Protein AF-A0A0G1PKL3-F1 (afdb_monomer)

pLDDT: mean 83.39, std 15.31, range [39.75, 98.06]

Solvent-accessible surface area (backbone atoms only — not comparable to full-atom values): 9090 Å² total; per-residue (Å²): 130,84,76,79,88,79,50,64,32,32,27,33,34,25,64,51,48,16,14,15,27,66,54,80,91,48,97,88,53,83,76,29,30,38,19,24,35,94,46,57,64,41,73,45,80,43,67,62,52,67,68,58,38,50,52,46,23,74,75,69,77,44,79,64,68,64,63,47,78,44,69,45,29,47,55,34,73,66,46,21,73,39,48,24,34,26,75,41,61,44,81,49,62,52,66,77,80,84,62,105,68,90,77,70,75,44,69,64,30,36,41,36,35,29,31,28,38,42,96,87,67,47,89,38,92,87,33,60,36,37,33,33,32,30,90,42,80,90,50,73,29,21,43,88,67,74,47,76,81,50,68,65,79,87,78,82,80,129

Radius of gyration: 20.05 Å; Cα contacts (8 Å, |Δi|>4): 318; chains: 1; bounding box: 58×28×60 Å

Secondary structure (DSSP, 8-state):
-PPPPP-TTEEEE-GGGG-EEE--S-TTS--EEEE--S-S--EEEEEPPHHHHHHHHHHHS-PPPSEEEEE-B---TTTTT--EEEEEEEEE-------SS-------EEEEEEEEPPTTS---TTPPEEEEEES-SSSTTB----EEEEEPPP----

Organism: NCBI:txid1618381

Foldseek 3Di:
DQDDDDDAQWKKAALQQLKFFWDPPDPPDDIATLTRAPDQWDKDKDADDPVVQVVCCVVPVDGDDRIDIDTRIDRDSVRRVFIWGWHDWDWDFDDPPDDPPPDDRGHTWTKTKIFTADPVRHDDPPGHIYIATEPDDPDNSYDDDMDTPGGDDDDDDD

Sequence (158 aa):
MSKNSLNVRDIISSPEFAFGRHDYDREDCDPAIMVGGTDKDHIVSESYDDEERVAYAAKTGKILPRWHDVNYGAYDETRGTARFVIERAEMEGGSTGGGMSGHDDYPDALHVTARRLFQNGDYNPEGELIKFTYDTNCYINSIDHVTVHGQMKLIFTK

Structure (mmCIF, N/CA/C/O backbone):
data_AF-A0A0G1PKL3-F1
#
_entry.id   AF-A0A0G1PKL3-F1
#
loop_
_atom_site.group_PDB
_atom_site.id
_atom_site.type_symbol
_atom_site.label_atom_id
_atom_site.label_alt_id
_atom_site.label_comp_id
_atom_site.label_asym_id
_atom_site.label_entity_id
_atom_site.label_seq_id
_atom_site.pdbx_PDB_ins_code
_atom_site.Cartn_x
_atom_site.Cartn_y
_atom_site.Cartn_z
_atom_site.occupancy
_atom_site.B_iso_or_equiv
_atom_site.auth_seq_id
_atom_site.auth_comp_id
_atom_site.auth_asym_id
_atom_site.auth_atom_id
_atom_site.pdbx_PDB_model_num
ATOM 1 N N . MET A 1 1 ? 21.422 -11.695 -3.780 1.00 43.56 1 MET A N 1
ATOM 2 C CA . MET A 1 1 ? 20.866 -11.358 -5.110 1.00 43.56 1 MET A CA 1
ATOM 3 C C . MET A 1 1 ? 20.496 -9.889 -5.037 1.00 43.56 1 MET A C 1
ATOM 5 O O . MET A 1 1 ? 19.862 -9.544 -4.049 1.00 43.56 1 MET A O 1
ATOM 9 N N . SER A 1 2 ? 20.956 -9.020 -5.946 1.00 56.03 2 SER A N 1
ATOM 10 C CA . SER A 1 2 ? 20.504 -7.620 -5.882 1.00 56.03 2 SER A CA 1
ATOM 11 C C . SER A 1 2 ? 19.024 -7.575 -6.246 1.00 56.03 2 SER A C 1
ATOM 13 O O . SER A 1 2 ? 18.590 -8.294 -7.150 1.00 56.03 2 SER A O 1
ATOM 15 N N . LYS A 1 3 ? 18.255 -6.772 -5.514 1.00 71.25 3 LYS A N 1
ATOM 16 C CA . LYS A 1 3 ? 16.854 -6.514 -5.830 1.00 71.25 3 LYS A CA 1
ATOM 17 C C . LYS A 1 3 ? 16.768 -5.802 -7.194 1.00 71.25 3 LYS A C 1
ATOM 19 O O . LYS A 1 3 ? 17.725 -5.158 -7.630 1.00 71.25 3 LYS A O 1
ATOM 24 N N . ASN A 1 4 ? 15.658 -5.980 -7.911 1.00 76.88 4 ASN A N 1
ATOM 25 C CA . ASN A 1 4 ? 15.457 -5.288 -9.186 1.00 76.88 4 ASN A CA 1
ATOM 26 C C . ASN A 1 4 ? 15.255 -3.797 -8.907 1.00 76.88 4 ASN A C 1
ATOM 28 O O . ASN A 1 4 ? 14.440 -3.452 -8.062 1.00 76.88 4 ASN A O 1
ATOM 32 N N . SER A 1 5 ? 15.945 -2.913 -9.628 1.00 85.44 5 SER A N 1
ATOM 33 C CA . SER A 1 5 ? 15.675 -1.475 -9.518 1.00 85.44 5 SER A CA 1
ATOM 34 C C . SER A 1 5 ? 14.225 -1.189 -9.922 1.00 85.44 5 SER A C 1
ATOM 36 O O . SER A 1 5 ? 13.780 -1.643 -10.977 1.00 85.44 5 SER A O 1
ATOM 38 N N . LEU A 1 6 ? 13.501 -0.458 -9.072 1.00 93.62 6 LEU A N 1
ATOM 39 C CA . LEU A 1 6 ? 12.137 -0.010 -9.332 1.00 93.62 6 LEU A CA 1
ATOM 40 C C . LEU A 1 6 ? 12.162 1.434 -9.824 1.00 93.62 6 LEU A C 1
ATOM 42 O O . LEU A 1 6 ? 12.793 2.294 -9.211 1.00 93.62 6 LEU A O 1
ATOM 46 N N . ASN A 1 7 ? 11.456 1.700 -10.915 1.00 94.50 7 ASN A N 1
ATOM 47 C CA . ASN A 1 7 ? 11.397 3.008 -11.552 1.00 94.50 7 ASN A CA 1
ATOM 48 C C . ASN A 1 7 ? 9.951 3.490 -11.675 1.00 94.50 7 ASN A C 1
ATOM 50 O O . ASN A 1 7 ? 9.006 2.702 -11.756 1.00 94.50 7 ASN A O 1
ATOM 54 N N . VAL A 1 8 ? 9.770 4.810 -11.753 1.00 95.06 8 VAL A N 1
ATOM 55 C CA . VAL A 1 8 ? 8.464 5.398 -12.079 1.00 95.06 8 VAL A CA 1
ATOM 56 C C . VAL A 1 8 ? 7.943 4.788 -13.383 1.00 95.06 8 VAL A C 1
ATOM 58 O O . VAL A 1 8 ? 8.695 4.636 -14.347 1.00 95.06 8 VAL A O 1
ATOM 61 N N . ARG A 1 9 ? 6.638 4.493 -13.422 1.00 95.19 9 ARG A N 1
ATOM 62 C CA . ARG A 1 9 ? 5.900 3.781 -14.483 1.00 95.19 9 ARG A CA 1
ATOM 63 C C . ARG A 1 9 ? 6.069 2.268 -14.518 1.00 95.19 9 ARG A C 1
ATOM 65 O O . ARG A 1 9 ? 5.361 1.640 -15.309 1.00 95.19 9 ARG A O 1
ATOM 72 N N . ASP A 1 10 ? 6.929 1.668 -13.702 1.00 96.88 10 ASP A N 1
ATOM 73 C CA . ASP A 1 10 ? 6.944 0.211 -13.593 1.00 96.88 10 ASP A CA 1
ATOM 74 C C . ASP A 1 10 ? 5.589 -0.281 -13.065 1.00 96.88 10 ASP A C 1
ATOM 76 O O . ASP A 1 10 ? 4.999 0.302 -12.151 1.00 96.88 10 ASP A O 1
ATOM 80 N N . ILE A 1 11 ? 5.087 -1.353 -13.675 1.00 97.19 11 ILE A N 1
ATOM 81 C CA . ILE A 1 11 ? 3.889 -2.063 -13.236 1.00 97.19 11 ILE A CA 1
ATOM 82 C C . ILE A 1 11 ? 4.344 -3.200 -12.335 1.00 97.19 11 ILE A C 1
ATOM 84 O O . ILE A 1 11 ? 5.049 -4.106 -12.784 1.00 97.19 11 ILE A O 1
ATOM 88 N N . ILE A 1 12 ? 3.918 -3.169 -11.081 1.00 97.44 12 ILE A N 1
ATOM 89 C CA . ILE A 1 12 ? 4.395 -4.054 -10.027 1.00 97.44 12 ILE A CA 1
ATOM 90 C C . ILE A 1 12 ? 3.262 -4.838 -9.368 1.00 97.44 12 ILE A C 1
ATOM 92 O O . ILE A 1 12 ? 2.107 -4.412 -9.355 1.00 97.44 12 ILE A O 1
ATOM 96 N N . SER A 1 13 ? 3.602 -5.990 -8.795 1.00 96.81 13 SER A N 1
ATOM 97 C CA . SER A 1 13 ? 2.749 -6.715 -7.850 1.00 96.81 13 SER A CA 1
ATOM 98 C C . SER A 1 13 ? 3.589 -7.385 -6.768 1.00 96.81 13 SER A C 1
ATOM 100 O O . SER A 1 13 ? 4.754 -7.727 -6.994 1.00 96.81 13 SER A O 1
ATOM 102 N N . SER A 1 14 ? 2.968 -7.650 -5.624 1.00 95.25 14 SER A N 1
ATOM 103 C CA . SER A 1 14 ? 3.540 -8.454 -4.549 1.00 95.25 14 SER A CA 1
ATOM 104 C C . SER A 1 14 ? 2.425 -9.053 -3.691 1.00 95.25 14 SER A C 1
ATOM 106 O O . SER A 1 14 ? 1.485 -8.324 -3.369 1.00 95.25 14 SER A O 1
ATOM 108 N N . PRO A 1 15 ? 2.530 -10.322 -3.253 1.00 93.94 15 PRO A N 1
ATOM 109 C CA . PRO A 1 15 ? 1.628 -10.853 -2.233 1.00 93.94 15 PRO A CA 1
ATOM 110 C C . PRO A 1 15 ? 1.735 -10.087 -0.905 1.00 93.94 15 PRO A C 1
ATOM 112 O O . PRO A 1 15 ? 0.762 -10.037 -0.156 1.00 93.94 15 PRO A O 1
ATOM 115 N N . GLU A 1 16 ? 2.876 -9.449 -0.627 1.00 93.31 16 GLU A N 1
ATOM 116 C CA . GLU A 1 16 ? 3.096 -8.649 0.583 1.00 93.31 16 GLU A CA 1
ATOM 117 C C . GLU A 1 16 ? 2.221 -7.385 0.606 1.00 93.31 16 GLU A C 1
ATOM 119 O O . GLU A 1 16 ? 1.915 -6.871 1.677 1.00 93.31 16 GLU A O 1
ATOM 124 N N . PHE A 1 17 ? 1.714 -6.925 -0.547 1.00 94.19 17 PHE A N 1
ATOM 125 C CA . PHE A 1 17 ? 0.772 -5.803 -0.594 1.00 94.19 17 PHE A CA 1
ATOM 126 C C . PHE A 1 17 ? -0.568 -6.127 0.077 1.00 94.19 17 PHE A C 1
ATOM 128 O O . PHE A 1 17 ? -1.301 -5.212 0.446 1.00 94.19 17 PHE A O 1
ATOM 135 N N . ALA A 1 18 ? -0.891 -7.407 0.294 1.00 93.44 18 ALA A N 1
ATOM 136 C CA . ALA A 1 18 ? -2.085 -7.778 1.048 1.00 93.44 18 ALA A CA 1
ATOM 137 C C . ALA A 1 18 ? -2.063 -7.267 2.493 1.00 93.44 18 ALA A C 1
ATOM 139 O O . ALA A 1 18 ? -3.117 -7.165 3.112 1.00 93.44 18 ALA A O 1
ATOM 140 N N . PHE A 1 19 ? -0.887 -6.940 3.024 1.00 91.94 19 PHE A N 1
ATOM 141 C CA . PHE A 1 19 ? -0.686 -6.536 4.404 1.00 91.94 19 PHE A CA 1
ATOM 142 C C . PHE A 1 19 ? -0.244 -5.078 4.462 1.00 91.94 19 PHE A C 1
ATOM 144 O O . PHE A 1 19 ? 0.659 -4.648 3.742 1.00 91.94 19 PHE A O 1
ATOM 151 N N . GLY A 1 20 ? -0.876 -4.308 5.338 1.00 89.19 20 GLY A N 1
ATOM 152 C CA . GLY A 1 20 ? -0.534 -2.911 5.520 1.00 89.19 20 GLY A CA 1
ATOM 153 C C . GLY A 1 20 ? -1.345 -2.257 6.620 1.00 89.19 20 GLY A C 1
ATOM 154 O O . GLY A 1 20 ? -2.127 -2.915 7.304 1.00 89.19 20 GLY A O 1
ATOM 155 N N . ARG A 1 21 ? -1.169 -0.950 6.766 1.00 87.38 21 ARG A N 1
ATOM 156 C CA . ARG A 1 21 ? -1.950 -0.091 7.658 1.00 87.38 21 ARG A CA 1
ATOM 157 C C . ARG A 1 21 ? -2.251 1.230 6.971 1.00 87.38 21 ARG A C 1
ATOM 159 O O . ARG A 1 21 ? -1.485 1.669 6.111 1.00 87.38 21 ARG A O 1
ATOM 166 N N . HIS A 1 22 ? -3.351 1.856 7.351 1.00 83.62 22 HIS A N 1
ATOM 167 C CA . HIS A 1 22 ? -3.678 3.191 6.864 1.00 83.62 22 HIS A CA 1
ATOM 168 C C . HIS A 1 22 ? -2.629 4.212 7.342 1.00 83.62 22 HIS A C 1
ATOM 170 O O . HIS A 1 22 ? -2.196 4.182 8.495 1.00 83.62 22 HIS A O 1
ATOM 176 N N . ASP A 1 23 ? -2.186 5.074 6.428 1.00 77.25 23 ASP A N 1
ATOM 177 C CA . ASP A 1 23 ? -1.278 6.187 6.704 1.00 77.25 23 ASP A CA 1
ATOM 178 C C . ASP A 1 23 ? -2.089 7.385 7.219 1.00 77.25 23 ASP A C 1
ATOM 180 O O . ASP A 1 23 ? -2.759 8.058 6.436 1.00 77.25 23 ASP A O 1
ATOM 184 N N . TYR A 1 24 ? -2.077 7.610 8.537 1.00 64.94 24 TYR A N 1
ATOM 185 C CA . TYR A 1 24 ? -2.810 8.704 9.194 1.00 64.94 24 TYR A CA 1
ATOM 186 C C . TYR A 1 24 ? -1.942 9.943 9.461 1.00 64.94 24 TYR A C 1
ATOM 188 O O . TYR A 1 24 ? -2.455 10.955 9.926 1.00 64.94 24 TYR A O 1
ATOM 196 N N . ASP A 1 25 ? -0.639 9.894 9.160 1.00 56.56 25 ASP A N 1
ATOM 197 C CA . ASP A 1 25 ? 0.330 10.892 9.639 1.00 56.56 25 ASP A CA 1
ATOM 198 C C . ASP A 1 25 ? 0.383 12.190 8.811 1.00 56.56 25 ASP A C 1
ATOM 200 O O . ASP A 1 25 ? 1.206 13.065 9.094 1.00 56.56 25 ASP A O 1
ATOM 204 N N . ARG A 1 26 ? -0.465 12.372 7.785 1.00 53.78 26 ARG A N 1
ATOM 205 C CA . ARG A 1 26 ? -0.504 13.623 7.001 1.00 53.78 26 ARG A CA 1
ATOM 206 C C . ARG A 1 26 ? -1.915 13.994 6.553 1.00 53.78 26 ARG A C 1
ATOM 208 O O . ARG A 1 26 ? -2.418 13.431 5.588 1.00 53.78 26 ARG A O 1
ATOM 215 N N . GLU A 1 27 ? -2.491 15.017 7.189 1.00 50.69 27 GLU A N 1
ATOM 216 C CA . GLU A 1 27 ? -3.771 15.642 6.798 1.00 50.69 27 GLU A CA 1
ATOM 217 C C . GLU A 1 27 ? -3.768 16.196 5.350 1.00 50.69 27 GLU A C 1
ATOM 219 O O . GLU A 1 27 ? -4.829 16.362 4.755 1.00 50.69 27 GLU A O 1
ATOM 224 N N . ASP A 1 28 ? -2.586 16.412 4.753 1.00 51.28 28 ASP A N 1
ATOM 225 C CA . ASP A 1 28 ? -2.402 17.048 3.436 1.00 51.28 28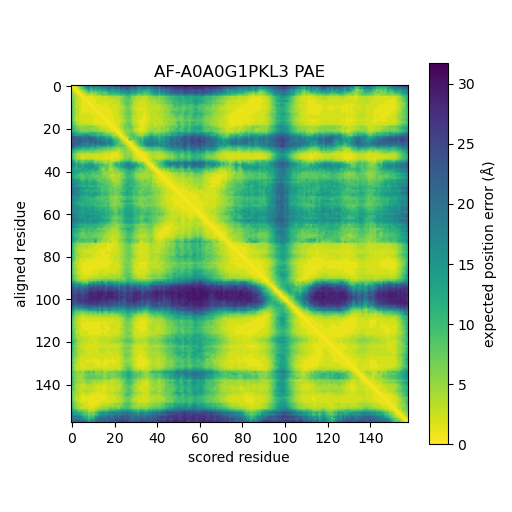 ASP A CA 1
ATOM 226 C C . ASP A 1 28 ? -2.110 16.073 2.271 1.00 51.28 28 ASP A C 1
ATOM 228 O O . ASP A 1 28 ? -1.688 16.498 1.192 1.00 51.28 28 ASP A O 1
ATOM 232 N N . CYS A 1 29 ? -2.246 14.757 2.456 1.00 58.50 29 CYS A N 1
ATOM 233 C CA . CYS A 1 29 ? -1.931 13.762 1.420 1.00 58.50 29 CYS A CA 1
ATOM 234 C C . CYS A 1 29 ? -3.121 12.847 1.119 1.00 58.50 29 CYS A C 1
ATOM 236 O O . CYS A 1 29 ? -3.894 12.522 2.016 1.00 58.50 29 CYS A O 1
ATOM 238 N N . ASP A 1 30 ? -3.229 12.380 -0.134 1.00 67.06 30 ASP A N 1
ATOM 239 C CA . ASP A 1 30 ? -4.176 11.320 -0.493 1.00 67.06 30 ASP A CA 1
ATOM 240 C C . ASP A 1 30 ? -4.008 10.132 0.475 1.00 67.06 30 ASP A C 1
ATOM 242 O O . ASP A 1 30 ? -2.866 9.703 0.715 1.00 67.06 30 ASP A O 1
ATOM 246 N N . PRO A 1 31 ? -5.110 9.580 1.016 1.00 79.00 31 PRO A N 1
ATOM 247 C CA . PRO A 1 31 ? -5.042 8.454 1.932 1.00 79.00 31 PRO A CA 1
ATOM 248 C C . PRO A 1 31 ? -4.354 7.281 1.234 1.00 79.00 31 PRO A C 1
ATOM 250 O O . PRO A 1 31 ? -4.772 6.830 0.165 1.00 79.00 31 PRO A O 1
ATOM 253 N N . ALA A 1 32 ? -3.278 6.796 1.843 1.00 86.62 32 ALA A N 1
ATOM 254 C CA . ALA A 1 32 ? -2.477 5.707 1.310 1.00 86.62 32 ALA A CA 1
ATOM 255 C C . ALA A 1 32 ? -2.368 4.575 2.327 1.00 86.62 32 ALA A C 1
ATOM 257 O O . ALA A 1 32 ? -2.500 4.773 3.536 1.00 86.62 32 ALA A O 1
ATOM 258 N N . ILE A 1 33 ? -2.089 3.377 1.827 1.00 90.50 33 ILE A N 1
ATOM 259 C CA . ILE A 1 33 ? -1.802 2.218 2.662 1.00 90.50 33 ILE A CA 1
ATOM 260 C C . ILE A 1 33 ? -0.292 2.016 2.715 1.00 90.50 33 ILE A C 1
ATOM 262 O O . ILE A 1 33 ? 0.345 1.771 1.690 1.00 90.50 33 ILE A O 1
ATOM 266 N N . MET A 1 34 ? 0.291 2.086 3.909 1.00 91.06 34 MET A N 1
ATOM 267 C CA . MET A 1 34 ? 1.662 1.633 4.125 1.00 91.06 34 MET A CA 1
ATOM 268 C C . MET A 1 34 ? 1.684 0.103 4.102 1.00 91.06 34 MET A C 1
ATOM 270 O O . MET A 1 34 ? 1.144 -0.520 5.016 1.00 91.06 34 MET A O 1
ATOM 274 N N . VAL A 1 35 ? 2.279 -0.499 3.070 1.00 91.38 35 VAL A N 1
ATOM 275 C CA . VAL A 1 35 ? 2.331 -1.962 2.872 1.00 91.38 35 VAL A CA 1
ATOM 276 C C . VAL A 1 35 ? 3.705 -2.537 3.222 1.00 91.38 35 VAL A C 1
ATOM 278 O O . VAL A 1 35 ? 4.692 -1.812 3.189 1.00 91.38 35 VAL A O 1
ATOM 281 N N . GLY A 1 36 ? 3.782 -3.834 3.537 1.00 80.31 36 GLY A N 1
ATOM 282 C CA . GLY A 1 36 ? 5.055 -4.535 3.811 1.00 80.31 36 GLY A CA 1
ATOM 283 C C . GLY A 1 36 ? 5.285 -4.981 5.252 1.00 80.31 36 GLY A C 1
ATOM 284 O O . GLY A 1 36 ? 6.359 -5.467 5.580 1.00 80.31 36 GLY A O 1
ATOM 285 N N . GLY A 1 37 ? 4.265 -4.879 6.106 1.00 70.12 37 GLY A N 1
ATOM 286 C CA . GLY A 1 37 ? 4.242 -5.593 7.384 1.00 70.12 37 GLY A CA 1
ATOM 287 C C . GLY A 1 37 ? 3.745 -7.033 7.211 1.00 70.12 37 GLY A C 1
ATOM 288 O O . GLY A 1 37 ? 3.021 -7.328 6.269 1.00 70.12 37 GLY A O 1
ATOM 289 N N . THR A 1 38 ? 4.082 -7.944 8.123 1.00 61.22 38 THR A N 1
ATOM 290 C CA . THR A 1 38 ? 3.511 -9.311 8.139 1.00 61.22 38 THR A CA 1
ATOM 291 C C . THR A 1 38 ? 2.144 -9.385 8.811 1.00 61.22 38 THR A C 1
ATOM 293 O O . THR A 1 38 ? 1.448 -10.400 8.715 1.00 61.22 38 THR A O 1
ATOM 296 N N . ASP A 1 39 ? 1.765 -8.322 9.512 1.00 68.06 39 ASP A N 1
ATOM 297 C CA . ASP A 1 39 ? 0.653 -8.360 10.443 1.00 68.06 39 ASP A CA 1
ATOM 298 C C . ASP A 1 39 ? -0.630 -7.904 9.749 1.00 68.06 39 A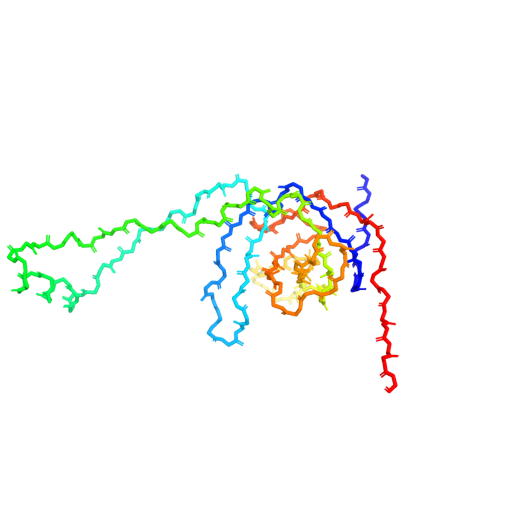SP A C 1
ATOM 300 O O . ASP A 1 39 ? -0.693 -6.856 9.107 1.00 68.06 39 ASP A O 1
ATOM 304 N N . LYS A 1 40 ? -1.670 -8.734 9.863 1.00 72.44 40 LYS A N 1
ATOM 305 C CA . LYS A 1 40 ? -3.014 -8.419 9.356 1.00 72.44 40 LYS A CA 1
ATOM 306 C C . LYS A 1 40 ? -3.710 -7.358 10.204 1.00 72.44 40 LYS A C 1
ATOM 308 O O . LYS A 1 40 ? -4.570 -6.642 9.699 1.00 72.44 40 LYS A O 1
ATOM 313 N N . ASP A 1 41 ? -3.308 -7.278 11.468 1.00 78.19 41 ASP A N 1
ATOM 314 C CA . ASP A 1 41 ? -3.876 -6.409 12.479 1.00 78.19 41 ASP A CA 1
ATOM 315 C C . ASP A 1 41 ? -2.820 -5.399 12.933 1.00 78.19 41 ASP A C 1
ATOM 317 O O . ASP A 1 41 ? -1.693 -5.765 13.261 1.00 78.19 41 ASP A O 1
ATOM 321 N N . HIS A 1 42 ? -3.199 -4.125 12.989 1.00 79.25 42 HIS A N 1
ATOM 322 C CA . HIS A 1 42 ? -2.412 -3.071 13.621 1.00 79.25 42 HIS A CA 1
ATOM 323 C C . HIS A 1 42 ? -3.262 -2.438 14.716 1.00 79.25 42 HIS A C 1
ATOM 325 O O . HIS A 1 42 ? -3.876 -1.394 14.523 1.00 79.25 42 HIS A O 1
ATOM 331 N N . ILE A 1 43 ? -3.367 -3.129 15.849 1.00 83.12 43 ILE A N 1
ATOM 332 C CA . ILE A 1 43 ? -4.230 -2.702 16.948 1.00 83.12 43 ILE A CA 1
ATOM 333 C C . ILE A 1 43 ? -3.505 -1.662 17.801 1.00 83.12 43 ILE A C 1
ATOM 335 O O . ILE A 1 43 ? -2.421 -1.925 18.323 1.00 83.12 43 ILE A O 1
ATOM 339 N N . VAL A 1 44 ? -4.128 -0.499 17.960 1.00 83.94 44 VAL A N 1
ATOM 340 C CA . VAL A 1 44 ? -3.686 0.579 18.845 1.00 83.94 44 VAL A CA 1
ATOM 341 C C . VAL A 1 44 ? -4.768 0.810 19.895 1.00 83.94 44 VAL A C 1
ATOM 343 O O . VAL A 1 44 ? -5.953 0.860 19.577 1.00 83.94 44 VAL A O 1
ATOM 346 N N . SER A 1 45 ? -4.354 0.929 21.155 1.00 90.12 45 SER A N 1
ATOM 347 C CA . SER A 1 45 ? -5.250 1.298 22.251 1.00 90.12 45 SER A CA 1
ATOM 348 C C . SER A 1 45 ? -5.324 2.819 22.339 1.00 90.12 45 SER A C 1
ATOM 350 O O . SER A 1 45 ? -4.330 3.473 22.653 1.00 90.12 45 SER A O 1
ATOM 352 N N . GLU A 1 46 ? -6.513 3.367 22.138 1.00 91.44 46 GLU A N 1
ATOM 353 C CA . GLU A 1 46 ? -6.790 4.802 22.137 1.00 91.44 46 GLU A CA 1
ATOM 354 C C . GLU A 1 46 ? -7.727 5.179 23.276 1.00 91.44 46 GLU A C 1
ATOM 356 O O . GLU A 1 46 ? -8.472 4.343 23.797 1.00 91.44 46 GLU A O 1
ATOM 361 N N . SER A 1 47 ? -7.651 6.430 23.727 1.00 91.94 47 SER A N 1
ATOM 362 C CA . SER A 1 47 ? -8.570 6.939 24.737 1.00 91.94 47 SER A CA 1
ATOM 363 C C . SER A 1 47 ? -9.772 7.585 24.078 1.00 91.94 47 SER A C 1
ATOM 365 O O . SER A 1 47 ? -9.591 8.449 23.229 1.00 91.94 47 SER A O 1
ATOM 367 N N . TYR A 1 48 ? -10.974 7.265 24.558 1.00 89.38 48 TYR A N 1
ATOM 368 C CA . TYR A 1 48 ? -12.130 8.103 24.251 1.00 89.38 48 TYR A CA 1
ATOM 369 C C . TYR A 1 48 ? -11.934 9.490 24.862 1.00 89.38 48 TYR A C 1
ATOM 371 O O . TYR A 1 48 ? -11.544 9.600 26.033 1.00 89.38 48 TYR A O 1
ATOM 379 N N . ASP A 1 49 ? -12.296 10.524 24.111 1.00 90.75 49 ASP A N 1
ATOM 380 C CA . ASP A 1 49 ? -12.322 11.889 24.619 1.00 90.75 49 ASP A CA 1
ATOM 381 C C . ASP A 1 49 ? -13.341 12.024 25.755 1.00 90.75 49 ASP A C 1
ATOM 383 O O . ASP A 1 49 ? -14.436 11.453 25.721 1.00 90.75 49 ASP A O 1
ATOM 387 N N . ASP A 1 50 ? -13.006 12.806 26.783 1.00 91.06 50 ASP A N 1
ATOM 388 C CA . ASP A 1 50 ? -13.885 12.966 27.946 1.00 91.06 50 ASP A CA 1
ATOM 389 C C . ASP A 1 50 ? -15.255 13.546 27.554 1.00 91.06 50 ASP A C 1
ATOM 391 O O . ASP A 1 50 ? -16.275 13.149 28.124 1.00 91.06 50 ASP A O 1
ATOM 395 N N . GLU A 1 51 ? -15.308 14.415 26.539 1.00 92.94 51 GLU A N 1
ATOM 396 C CA . GLU A 1 51 ? -16.564 14.940 25.991 1.00 92.94 51 GLU A CA 1
ATOM 397 C C . GLU A 1 51 ? -17.438 13.834 25.387 1.00 92.94 51 GLU A C 1
ATOM 399 O O . GLU A 1 51 ? -18.638 13.771 25.669 1.00 92.94 51 GLU A O 1
ATOM 404 N N . GLU A 1 52 ? -16.846 12.913 24.624 1.00 91.69 52 GLU A N 1
ATOM 405 C CA . GLU A 1 52 ? -17.552 11.770 24.044 1.00 91.69 52 GLU A CA 1
ATOM 406 C C . GLU A 1 52 ? -18.070 10.832 25.140 1.00 91.69 52 GLU A C 1
ATOM 408 O O . GLU A 1 52 ? -19.231 10.407 25.122 1.00 91.69 52 GLU A O 1
ATOM 413 N N . ARG A 1 53 ? -17.243 10.563 26.156 1.00 92.81 53 ARG A N 1
ATOM 414 C CA . ARG A 1 53 ? -17.618 9.717 27.297 1.00 92.81 53 ARG A CA 1
ATOM 415 C C . ARG A 1 53 ? -18.779 10.320 28.085 1.00 92.81 53 ARG A C 1
ATOM 417 O O . ARG A 1 53 ? -19.695 9.586 28.469 1.00 92.81 53 ARG A O 1
ATOM 424 N N . VAL A 1 54 ? -18.773 11.638 28.302 1.00 93.56 54 VAL A N 1
ATOM 425 C CA . VAL A 1 54 ? -19.865 12.368 28.966 1.00 93.56 54 VAL A CA 1
ATOM 426 C C . VAL A 1 54 ? -21.127 12.361 28.107 1.00 93.56 54 VAL A C 1
ATOM 428 O O . VAL A 1 54 ? -22.204 12.046 28.618 1.00 93.56 54 VAL A O 1
ATOM 431 N N . ALA A 1 55 ? -21.015 12.647 26.808 1.00 93.69 55 ALA A N 1
ATOM 432 C CA . ALA A 1 55 ? -22.150 12.650 25.889 1.00 93.69 55 ALA A CA 1
ATOM 433 C C . ALA A 1 55 ? -22.808 11.263 25.795 1.00 93.69 55 ALA A C 1
ATOM 435 O O . ALA A 1 55 ? -24.036 11.140 25.872 1.00 93.69 55 ALA A O 1
ATOM 436 N N . TYR A 1 56 ? -22.006 10.200 25.702 1.00 92.44 56 TYR A N 1
ATOM 437 C CA . TYR A 1 56 ? -22.495 8.824 25.689 1.00 92.44 56 TYR A CA 1
ATOM 438 C C . TYR A 1 56 ? -23.187 8.451 27.006 1.00 92.44 56 TYR A C 1
ATOM 440 O O . TYR A 1 56 ? -24.272 7.856 26.984 1.00 92.44 56 TYR A O 1
ATOM 448 N N . ALA A 1 57 ? -22.615 8.842 28.149 1.00 95.06 57 ALA A N 1
ATOM 449 C CA . ALA A 1 57 ? -23.218 8.614 29.459 1.00 95.06 57 ALA A CA 1
ATOM 450 C C . ALA A 1 57 ? -24.546 9.360 29.626 1.00 95.06 57 ALA A C 1
ATOM 452 O O . ALA A 1 57 ? -25.523 8.762 30.077 1.00 95.06 57 ALA A O 1
ATOM 453 N N . ALA A 1 58 ? -24.622 10.619 29.189 1.00 94.25 58 ALA A N 1
ATOM 454 C CA . ALA A 1 58 ? -25.855 11.402 29.212 1.00 94.25 58 ALA A CA 1
ATOM 455 C C . ALA A 1 58 ? -26.953 10.788 28.324 1.00 94.25 58 ALA A C 1
ATOM 457 O O . ALA A 1 58 ? -28.125 10.794 28.695 1.00 94.25 58 ALA A O 1
ATOM 458 N N . LYS A 1 59 ? -26.580 10.220 27.169 1.00 95.69 59 LYS A N 1
ATOM 459 C CA . LYS A 1 59 ? -27.521 9.617 26.212 1.00 95.69 59 LYS A CA 1
ATOM 460 C C . LYS A 1 59 ? -28.005 8.226 26.623 1.00 95.69 59 LYS A C 1
ATOM 462 O O . LYS A 1 59 ? -29.154 7.880 26.362 1.00 95.69 59 LYS A O 1
ATOM 467 N N . THR A 1 60 ? -27.130 7.404 27.196 1.00 95.19 60 THR A N 1
ATOM 468 C CA . THR A 1 60 ? -27.388 5.963 27.385 1.00 95.19 60 THR A CA 1
ATOM 469 C C . THR A 1 60 ? -27.465 5.526 28.847 1.00 95.19 60 THR A C 1
ATOM 471 O O . THR A 1 60 ? -27.869 4.396 29.121 1.00 95.19 60 THR A O 1
ATOM 474 N N . GLY A 1 61 ? -27.056 6.383 29.787 1.00 94.31 61 GLY A N 1
ATOM 475 C CA . GLY A 1 61 ? -26.908 6.046 31.205 1.00 94.31 61 GLY A CA 1
ATOM 476 C C . GLY A 1 61 ? -25.727 5.116 31.512 1.00 94.31 61 GLY A C 1
ATOM 477 O O . GLY A 1 61 ? -25.612 4.638 32.639 1.00 94.31 61 GLY A O 1
ATOM 478 N N . LYS A 1 62 ? -24.861 4.822 30.533 1.00 94.50 62 LYS A N 1
ATOM 479 C CA . LYS A 1 62 ? -23.708 3.919 30.671 1.00 94.50 62 LYS A CA 1
ATOM 480 C C . LYS A 1 62 ? -22.397 4.677 30.494 1.00 94.50 62 LYS A C 1
ATOM 482 O O . LYS A 1 62 ? -22.304 5.563 29.658 1.00 94.50 62 LYS A O 1
ATOM 487 N N . ILE A 1 63 ? -21.367 4.293 31.241 1.00 89.31 63 ILE A N 1
ATOM 488 C CA . ILE A 1 63 ? -20.034 4.904 31.151 1.00 89.31 63 ILE A CA 1
ATOM 489 C C . ILE A 1 63 ? -19.190 4.119 30.142 1.00 89.31 63 ILE A C 1
ATOM 491 O O . ILE A 1 63 ? -19.059 2.901 30.275 1.00 89.31 63 ILE A O 1
ATOM 495 N N . LEU A 1 64 ? -18.604 4.809 29.159 1.00 90.06 64 LEU A N 1
ATOM 496 C CA . LEU A 1 64 ? -17.588 4.214 28.289 1.00 90.06 64 LEU A CA 1
ATOM 497 C C . LEU A 1 64 ? -16.288 3.964 29.075 1.00 90.06 64 LEU A C 1
ATOM 499 O O . LEU A 1 64 ? -15.907 4.795 29.921 1.00 90.06 64 LEU A O 1
ATOM 503 N N . PRO A 1 65 ? -15.580 2.850 28.800 1.00 90.94 65 PRO A N 1
ATOM 504 C CA . PRO A 1 65 ? -14.241 2.646 29.337 1.00 90.94 65 PRO A CA 1
ATOM 505 C C . PRO A 1 65 ? -13.332 3.809 28.924 1.00 90.94 65 PRO A C 1
ATOM 507 O O . PRO A 1 65 ? -13.649 4.574 28.020 1.00 90.94 65 PRO A O 1
ATOM 510 N N . ARG A 1 66 ? -12.210 3.985 29.622 1.00 89.56 66 ARG A N 1
ATOM 511 C CA . ARG A 1 66 ? -11.259 5.044 29.261 1.00 89.56 66 ARG A CA 1
ATOM 512 C C . ARG A 1 66 ? -10.555 4.747 27.938 1.00 89.56 66 ARG A C 1
ATOM 514 O O . ARG A 1 66 ? -10.260 5.681 27.211 1.00 89.56 66 ARG A O 1
ATOM 521 N N . TRP A 1 67 ? -10.307 3.470 27.665 1.00 92.81 67 TRP A N 1
ATOM 522 C CA . TRP A 1 67 ? -9.538 2.997 26.523 1.00 92.81 67 TRP A CA 1
ATOM 523 C C . TRP A 1 67 ? -10.383 2.070 25.655 1.00 92.81 67 TRP A C 1
ATOM 525 O O . TRP A 1 67 ? -11.243 1.352 26.181 1.00 92.81 67 TRP A O 1
ATOM 535 N N . HIS A 1 68 ? -10.117 2.070 24.356 1.00 90.44 68 HIS A N 1
ATOM 536 C CA . HIS A 1 68 ? -10.620 1.090 23.407 1.00 90.44 68 HIS A CA 1
ATOM 537 C C . HIS A 1 68 ? -9.544 0.730 22.389 1.00 90.44 68 HIS A C 1
ATOM 539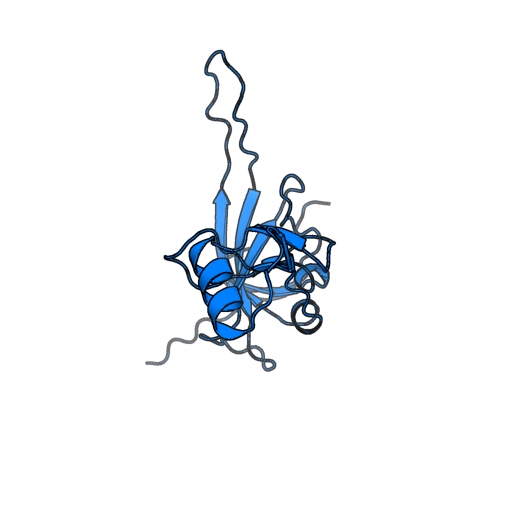 O O . HIS A 1 68 ? -8.648 1.518 22.107 1.00 90.44 68 HIS A O 1
ATOM 545 N N . ASP A 1 69 ? -9.672 -0.460 21.822 1.00 91.19 69 ASP A N 1
ATOM 546 C CA . ASP A 1 69 ? -8.787 -0.926 20.767 1.00 91.19 69 ASP A CA 1
ATOM 547 C C . ASP A 1 69 ? -9.346 -0.511 19.400 1.00 91.19 69 ASP A C 1
ATOM 549 O O . ASP A 1 69 ? -10.531 -0.713 19.114 1.00 91.19 69 ASP A O 1
ATOM 553 N N . VAL A 1 70 ? -8.488 0.049 18.549 1.00 84.50 70 VAL A N 1
ATOM 554 C CA . VAL A 1 70 ? -8.763 0.344 17.138 1.00 84.50 70 VAL A CA 1
ATOM 555 C C . VAL A 1 70 ? -7.800 -0.465 16.287 1.00 84.50 70 VAL A C 1
ATOM 557 O O . VAL A 1 70 ? -6.588 -0.398 16.476 1.00 84.50 70 VAL A O 1
ATOM 560 N N . ASN A 1 71 ? -8.329 -1.253 15.351 1.00 84.44 71 ASN A N 1
ATOM 561 C CA . ASN A 1 71 ? -7.502 -1.975 14.392 1.00 84.44 71 ASN A CA 1
ATOM 562 C C . ASN A 1 71 ? -7.265 -1.107 13.155 1.00 84.44 71 ASN A C 1
ATOM 564 O O . ASN A 1 71 ? -8.150 -0.948 12.319 1.00 84.44 71 ASN A O 1
ATOM 568 N N . TYR A 1 72 ? -6.053 -0.583 13.036 1.00 79.19 72 TYR A N 1
ATOM 569 C CA . TYR A 1 72 ? -5.563 0.161 11.881 1.00 79.19 72 TYR A CA 1
ATOM 570 C C . TYR A 1 72 ? -4.957 -0.725 10.789 1.00 79.19 72 TYR A C 1
ATOM 572 O O . TYR A 1 72 ? -4.435 -0.211 9.794 1.00 79.19 72 TYR A O 1
ATOM 580 N N . GLY A 1 73 ? -5.008 -2.047 10.971 1.00 83.81 73 GLY A N 1
ATOM 581 C CA . GLY A 1 73 ? -4.623 -3.016 9.960 1.00 83.81 73 GLY A CA 1
ATOM 582 C C . GLY A 1 73 ? -5.507 -2.869 8.726 1.00 83.81 73 GLY A C 1
ATOM 583 O O . GLY A 1 73 ? -6.722 -2.721 8.816 1.00 83.81 73 GLY A O 1
ATOM 584 N N . ALA A 1 74 ? -4.881 -2.902 7.559 1.00 83.56 74 ALA A N 1
ATOM 585 C CA . ALA A 1 74 ? -5.520 -2.758 6.260 1.00 83.56 74 ALA A CA 1
ATOM 586 C C . ALA A 1 74 ? -5.293 -4.024 5.427 1.00 83.56 74 ALA A C 1
ATOM 588 O O . ALA A 1 74 ? -4.853 -3.944 4.273 1.00 83.56 74 ALA A O 1
ATOM 589 N N . TYR A 1 75 ? -5.537 -5.196 6.028 1.00 89.75 75 TYR A N 1
ATOM 590 C CA . TYR A 1 75 ? -5.444 -6.463 5.311 1.00 89.75 75 TYR A CA 1
ATOM 591 C C . TYR A 1 75 ? -6.480 -6.519 4.182 1.00 89.75 75 TYR A C 1
ATOM 593 O O . TYR A 1 75 ? -7.683 -6.436 4.423 1.00 89.75 75 TYR A O 1
ATOM 601 N N . ASP A 1 76 ? -6.004 -6.692 2.953 1.00 91.12 76 ASP A N 1
ATOM 602 C CA . ASP A 1 76 ? -6.829 -6.823 1.754 1.00 91.12 76 ASP A CA 1
ATOM 603 C C . ASP A 1 76 ? -6.191 -7.854 0.818 1.00 91.12 76 ASP A C 1
ATOM 605 O O . ASP A 1 76 ? -5.204 -7.582 0.134 1.00 91.12 76 ASP A O 1
ATOM 609 N N . GLU A 1 77 ? -6.771 -9.054 0.751 1.00 91.88 77 GLU A N 1
ATOM 610 C CA . GLU A 1 77 ? -6.276 -10.124 -0.124 1.00 91.88 77 GLU A CA 1
ATOM 611 C C . GLU A 1 77 ? -6.256 -9.729 -1.609 1.00 91.88 77 GLU A C 1
ATOM 613 O O . GLU A 1 77 ? -5.390 -10.180 -2.367 1.00 91.88 77 GLU A O 1
ATOM 618 N N . THR A 1 78 ? -7.164 -8.844 -2.034 1.00 94.69 78 THR A N 1
ATOM 619 C CA . THR A 1 78 ? -7.218 -8.378 -3.422 1.00 94.69 78 THR A CA 1
ATOM 620 C C . THR A 1 78 ? -5.999 -7.524 -3.750 1.00 94.69 78 THR A C 1
ATOM 622 O O . THR A 1 78 ? -5.504 -7.568 -4.878 1.00 94.69 78 THR A O 1
ATOM 625 N N . ARG A 1 79 ? -5.431 -6.830 -2.754 1.00 94.44 79 ARG A N 1
ATOM 626 C CA . ARG A 1 79 ? -4.209 -6.036 -2.907 1.00 94.44 79 ARG A CA 1
ATOM 627 C C . ARG A 1 79 ? -3.000 -6.902 -3.248 1.00 94.44 79 ARG A C 1
ATOM 629 O O . ARG A 1 79 ? -2.209 -6.524 -4.108 1.00 94.44 79 ARG A O 1
ATOM 636 N N . GLY A 1 80 ? -2.905 -8.094 -2.652 1.00 92.69 80 GLY A N 1
ATOM 637 C CA . GLY A 1 80 ? -1.807 -9.041 -2.885 1.00 92.69 80 GLY A CA 1
ATOM 638 C C . GLY A 1 80 ? -1.761 -9.640 -4.297 1.00 92.69 80 GLY A C 1
ATOM 639 O O . GLY A 1 80 ? -0.738 -10.188 -4.708 1.00 92.69 80 GLY A O 1
ATOM 640 N N . THR A 1 81 ? -2.858 -9.542 -5.054 1.00 94.69 81 THR A N 1
ATOM 641 C CA . THR A 1 81 ? -2.957 -10.051 -6.437 1.00 94.69 81 THR A CA 1
ATOM 642 C C . THR A 1 81 ? -3.132 -8.947 -7.480 1.00 94.69 81 THR A C 1
ATOM 644 O O . THR A 1 81 ? -2.997 -9.205 -8.679 1.00 94.69 81 THR A O 1
ATOM 647 N N . ALA A 1 82 ? -3.405 -7.716 -7.046 1.00 97.06 82 ALA A N 1
ATOM 648 C CA . ALA A 1 82 ? -3.573 -6.570 -7.923 1.00 97.06 82 ALA A CA 1
ATOM 649 C C . ALA A 1 82 ? -2.237 -6.080 -8.506 1.00 97.06 82 ALA A C 1
ATOM 651 O O . ALA A 1 82 ? -1.144 -6.366 -8.009 1.00 97.06 82 ALA A O 1
ATOM 652 N N . ARG A 1 83 ? -2.343 -5.310 -9.591 1.00 98.06 83 ARG A N 1
ATOM 653 C CA . ARG A 1 83 ? -1.218 -4.605 -10.207 1.00 98.06 83 ARG A CA 1
ATOM 654 C C . ARG A 1 83 ? -1.272 -3.131 -9.851 1.00 98.06 83 ARG A C 1
ATOM 656 O O . ARG A 1 83 ? -2.345 -2.529 -9.848 1.00 98.06 83 ARG A O 1
ATOM 663 N N . PHE A 1 84 ? -0.100 -2.564 -9.615 1.00 97.88 84 PHE A N 1
ATOM 664 C CA . PHE A 1 84 ? 0.085 -1.159 -9.287 1.00 97.88 84 PHE A CA 1
ATOM 665 C C . PHE A 1 84 ? 1.066 -0.533 -10.266 1.00 97.88 84 PHE A C 1
ATOM 667 O O . PHE A 1 84 ? 2.008 -1.199 -10.685 1.00 97.88 84 PHE A O 1
ATOM 674 N N . VAL A 1 85 ? 0.872 0.731 -10.623 1.00 97.50 85 VAL A N 1
ATOM 675 C CA . VAL A 1 85 ? 1.886 1.514 -11.337 1.00 97.50 85 VAL A CA 1
ATOM 676 C C . VAL A 1 85 ? 2.623 2.409 -10.354 1.00 97.50 85 VAL A C 1
ATOM 678 O O . VAL A 1 85 ? 1.994 3.067 -9.528 1.00 97.50 85 VAL A O 1
ATOM 681 N N . ILE A 1 86 ? 3.951 2.443 -10.436 1.00 96.94 86 ILE A N 1
ATOM 682 C CA . ILE A 1 86 ? 4.765 3.351 -9.625 1.00 96.94 86 ILE A CA 1
ATOM 683 C C . ILE A 1 86 ? 4.582 4.789 -10.119 1.00 96.94 86 ILE A C 1
ATOM 685 O O . ILE A 1 86 ? 4.903 5.101 -11.268 1.00 96.94 86 ILE A O 1
ATOM 689 N N . GLU A 1 87 ? 4.115 5.669 -9.236 1.00 95.31 87 GLU A N 1
ATOM 690 C CA . GLU A 1 87 ? 3.959 7.107 -9.499 1.00 95.31 87 GLU A CA 1
ATOM 691 C C . GLU A 1 87 ? 5.153 7.913 -8.977 1.00 95.31 87 GLU A C 1
ATOM 693 O O . GLU A 1 87 ? 5.539 8.908 -9.588 1.00 95.31 87 GLU A O 1
ATOM 698 N N . ARG A 1 88 ? 5.776 7.453 -7.885 1.00 94.00 88 ARG A N 1
ATOM 699 C CA . ARG A 1 88 ? 6.956 8.074 -7.270 1.00 94.00 88 ARG A CA 1
ATOM 700 C C . ARG A 1 88 ? 7.903 6.990 -6.762 1.00 94.00 88 ARG A C 1
ATOM 702 O O . ARG A 1 88 ? 7.454 6.033 -6.136 1.00 94.00 88 ARG A O 1
ATOM 709 N N . ALA A 1 89 ? 9.193 7.141 -7.041 1.00 93.19 89 ALA A N 1
ATOM 710 C CA . ALA A 1 89 ? 10.259 6.282 -6.533 1.00 93.19 89 ALA A CA 1
ATOM 711 C C . ALA A 1 89 ? 11.482 7.156 -6.256 1.00 93.19 89 ALA A C 1
ATOM 713 O O . ALA A 1 89 ? 12.108 7.656 -7.192 1.00 93.19 89 ALA A O 1
ATOM 714 N N . GLU A 1 90 ? 11.777 7.385 -4.982 1.00 90.62 90 GLU A N 1
ATOM 715 C CA . GLU A 1 90 ? 12.815 8.318 -4.545 1.00 90.62 90 GLU A CA 1
ATOM 716 C C . GLU A 1 90 ? 13.678 7.673 -3.469 1.00 90.62 90 GLU A C 1
ATOM 718 O O . GLU A 1 90 ? 13.170 7.009 -2.569 1.00 90.62 90 GLU A O 1
ATOM 723 N N . MET A 1 91 ? 14.993 7.846 -3.583 1.00 87.38 91 MET A N 1
ATOM 724 C CA . MET A 1 91 ? 15.903 7.482 -2.505 1.00 87.38 91 MET A CA 1
ATOM 725 C C . MET A 1 91 ? 15.800 8.552 -1.421 1.00 87.38 91 MET A C 1
ATOM 727 O O . MET A 1 91 ? 16.129 9.711 -1.676 1.00 87.38 91 MET A O 1
ATOM 731 N N . GLU A 1 92 ? 15.352 8.162 -0.234 1.00 80.81 92 GLU A N 1
ATOM 732 C CA . GLU A 1 92 ? 15.392 8.990 0.972 1.00 80.81 92 GLU A CA 1
ATOM 733 C C . GLU A 1 92 ? 16.277 8.268 1.998 1.00 80.81 92 GLU A C 1
ATOM 735 O O . GLU A 1 92 ? 16.373 7.038 1.986 1.00 80.81 92 GLU A O 1
ATOM 740 N N . GLY A 1 93 ? 17.012 9.020 2.816 1.00 71.44 93 GLY A N 1
ATOM 741 C CA . GLY A 1 93 ? 18.175 8.443 3.486 1.00 71.44 93 GLY A CA 1
ATOM 742 C C . GLY A 1 93 ? 19.343 9.396 3.654 1.00 71.44 93 GLY A C 1
ATOM 743 O O . GLY A 1 93 ? 19.437 10.405 2.948 1.00 71.44 93 GLY A O 1
ATOM 744 N N . GLY A 1 94 ? 20.247 9.054 4.565 1.00 58.53 94 GLY A N 1
ATOM 745 C CA . GLY A 1 94 ? 21.621 9.530 4.512 1.00 58.53 94 GLY A CA 1
ATOM 746 C C . GLY A 1 94 ? 22.178 9.894 5.878 1.00 58.53 94 GLY A C 1
ATOM 747 O O . GLY A 1 94 ? 21.586 10.660 6.635 1.00 58.53 94 GLY A O 1
ATOM 748 N N . SER A 1 95 ? 23.385 9.405 6.161 1.00 54.41 95 SER A N 1
ATOM 749 C CA . SER A 1 95 ? 24.198 9.911 7.266 1.00 54.41 95 SER A CA 1
ATOM 750 C C . SER A 1 95 ? 24.728 11.295 6.876 1.00 54.41 95 SER A C 1
ATOM 752 O O . SER A 1 95 ? 25.584 11.423 5.993 1.00 54.41 95 SER A O 1
ATOM 754 N N . THR A 1 96 ? 24.239 12.365 7.510 1.00 47.47 96 THR A N 1
ATOM 755 C CA . THR A 1 96 ? 24.940 13.656 7.471 1.00 47.47 96 THR A CA 1
ATOM 756 C C . THR A 1 96 ? 26.218 13.492 8.280 1.00 47.47 96 THR A C 1
ATOM 758 O O . THR A 1 96 ? 26.205 13.634 9.501 1.00 47.47 96 THR A O 1
ATOM 761 N N . GLY A 1 97 ? 27.302 13.106 7.608 1.00 43.16 97 GLY A N 1
ATOM 762 C CA . GLY A 1 97 ? 28.562 12.751 8.249 1.00 43.16 97 GLY A CA 1
ATOM 763 C C . GLY A 1 97 ? 28.952 13.6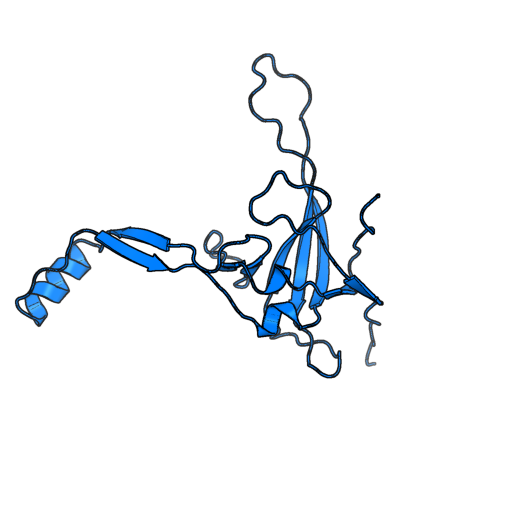84 9.403 1.00 43.16 97 GLY A C 1
ATOM 764 O O . GLY A 1 97 ? 29.123 14.884 9.218 1.00 43.16 97 GLY A O 1
ATOM 765 N N . GLY A 1 98 ? 29.143 13.094 10.584 1.00 45.41 98 GLY A N 1
ATOM 766 C CA . GLY A 1 98 ? 30.039 13.598 11.625 1.00 45.41 98 GLY A CA 1
ATOM 767 C C . GLY A 1 98 ? 29.660 14.909 12.318 1.00 45.41 98 GLY A C 1
ATOM 768 O O . GLY A 1 98 ? 30.370 15.903 12.194 1.00 45.41 98 GLY A O 1
ATOM 769 N N . GLY A 1 99 ? 28.657 14.870 13.194 1.00 43.72 99 GLY A N 1
ATOM 770 C CA . GLY A 1 99 ? 28.705 15.608 14.462 1.00 43.72 99 GLY A CA 1
ATOM 771 C C . GLY A 1 99 ? 29.110 14.647 15.585 1.00 43.72 99 GLY A C 1
ATOM 772 O O . GLY A 1 99 ? 28.746 13.478 15.531 1.00 43.72 99 GLY A O 1
ATOM 773 N N . MET A 1 100 ? 29.868 15.099 16.592 1.00 47.12 100 MET A N 1
ATOM 774 C CA . MET A 1 100 ? 30.455 14.302 17.700 1.00 47.12 100 MET A CA 1
ATOM 775 C C . MET A 1 100 ? 29.437 13.620 18.655 1.00 47.12 100 MET A C 1
ATOM 777 O O . MET A 1 100 ? 29.707 13.444 19.842 1.00 47.12 100 MET A O 1
ATOM 781 N N . SER A 1 101 ? 28.246 13.257 18.184 1.00 50.44 101 SER A N 1
ATOM 782 C CA . SER A 1 101 ? 27.126 12.784 19.006 1.00 50.44 101 SER A CA 1
ATOM 783 C C . SER A 1 101 ? 26.264 11.751 18.267 1.00 50.44 101 SER A C 1
ATOM 785 O O . SER A 1 101 ? 25.049 11.820 18.365 1.00 50.44 101 SER A O 1
ATOM 787 N N . GLY A 1 102 ? 26.899 10.848 17.502 1.00 49.72 102 GLY A N 1
ATOM 788 C CA . GLY A 1 102 ? 26.299 9.829 16.618 1.00 49.72 102 GLY A CA 1
ATOM 789 C C . GLY A 1 102 ? 24.953 9.238 17.047 1.00 49.72 102 GLY A C 1
ATOM 790 O O . GLY A 1 102 ? 24.923 8.166 17.647 1.00 49.72 102 GLY A O 1
ATOM 791 N N . HIS A 1 103 ? 23.857 9.912 16.691 1.00 52.03 103 HIS A N 1
ATOM 792 C CA . HIS A 1 103 ? 22.516 9.489 17.083 1.00 52.03 103 HIS A CA 1
ATOM 793 C C . HIS A 1 103 ? 21.469 9.422 15.970 1.00 52.03 103 HIS A C 1
ATOM 795 O O . HIS A 1 103 ? 20.435 8.825 16.233 1.00 52.03 103 HIS A O 1
ATOM 801 N N . ASP A 1 104 ? 21.732 9.873 14.739 1.00 51.44 104 ASP A N 1
ATOM 802 C CA . ASP A 1 104 ? 20.704 9.883 13.683 1.00 51.44 104 ASP A CA 1
ATOM 803 C C . ASP A 1 104 ? 21.237 9.368 12.334 1.00 51.44 104 ASP A C 1
ATOM 805 O O . ASP A 1 104 ? 21.306 10.100 11.347 1.00 51.44 104 ASP A O 1
ATOM 809 N N . ASP A 1 105 ? 21.630 8.092 12.272 1.00 60.09 105 ASP A N 1
ATOM 810 C CA . ASP A 1 105 ? 21.798 7.413 10.982 1.00 60.09 105 ASP A CA 1
ATOM 811 C C . ASP A 1 105 ? 20.405 7.015 10.464 1.00 60.09 105 ASP A C 1
ATOM 813 O O . ASP A 1 105 ? 19.852 5.987 10.856 1.00 60.09 105 ASP A O 1
ATOM 817 N N . TYR A 1 106 ? 19.813 7.848 9.601 1.00 66.56 106 TYR A N 1
ATOM 818 C CA . TYR A 1 106 ? 18.600 7.498 8.857 1.00 66.56 106 TYR A CA 1
ATOM 819 C C . TYR A 1 106 ? 19.008 6.634 7.648 1.00 66.56 106 TYR A C 1
ATOM 821 O O . TYR A 1 106 ? 19.695 7.145 6.755 1.00 66.56 106 TYR A O 1
ATOM 829 N N . PRO A 1 107 ? 18.688 5.325 7.629 1.00 73.62 107 PRO A N 1
ATOM 830 C CA . PRO A 1 107 ? 19.215 4.417 6.617 1.00 73.62 107 PRO A CA 1
ATOM 831 C C . PRO A 1 107 ? 18.675 4.759 5.226 1.00 73.62 107 PRO A C 1
ATOM 833 O O . PRO A 1 107 ? 17.528 5.158 5.080 1.00 73.62 107 PRO A O 1
ATOM 836 N N . ASP A 1 108 ? 19.495 4.570 4.194 1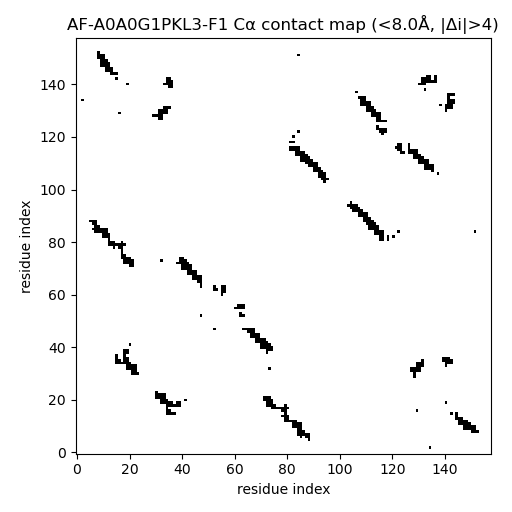.00 82.31 108 ASP A N 1
ATOM 837 C CA . ASP A 1 108 ? 19.042 4.770 2.819 1.00 82.31 108 ASP A CA 1
ATOM 838 C C . ASP A 1 108 ? 17.994 3.721 2.431 1.00 82.31 108 ASP A C 1
ATOM 840 O O . ASP A 1 108 ? 18.171 2.518 2.657 1.00 82.31 108 ASP A O 1
ATOM 844 N N . ALA A 1 109 ? 16.906 4.181 1.818 1.00 85.19 109 ALA A N 1
ATOM 845 C CA . ALA A 1 109 ? 15.841 3.337 1.303 1.00 85.19 109 ALA A CA 1
ATOM 846 C C . ALA A 1 109 ? 15.230 3.928 0.036 1.00 85.19 109 ALA A C 1
ATOM 848 O O . ALA A 1 109 ? 15.162 5.146 -0.138 1.00 85.19 109 ALA A O 1
ATOM 849 N N . LEU A 1 110 ? 14.725 3.061 -0.842 1.00 90.06 110 LEU A N 1
ATOM 850 C CA . LEU A 1 110 ? 13.893 3.502 -1.954 1.00 90.06 110 LEU A CA 1
ATOM 851 C C . LEU A 1 110 ? 12.446 3.616 -1.472 1.00 90.06 110 LEU A C 1
ATOM 853 O O . LEU A 1 110 ? 11.780 2.603 -1.258 1.00 90.06 110 LEU A O 1
ATOM 857 N N . HIS A 1 111 ? 11.949 4.837 -1.322 1.00 91.31 111 HIS A N 1
ATOM 858 C CA . HIS A 1 111 ? 10.562 5.113 -0.974 1.00 91.31 111 HIS A CA 1
ATOM 859 C C . HIS A 1 111 ? 9.710 5.099 -2.239 1.00 91.31 111 HIS A C 1
ATOM 861 O O . HIS A 1 111 ? 9.927 5.872 -3.176 1.00 91.31 111 HIS A O 1
ATOM 867 N N . VAL A 1 112 ? 8.727 4.202 -2.271 1.00 94.06 112 VAL A N 1
ATOM 868 C CA . VAL A 1 112 ? 7.874 3.967 -3.435 1.00 94.06 112 VAL A CA 1
ATOM 869 C C . VAL A 1 112 ? 6.436 4.330 -3.103 1.00 94.06 112 VAL A C 1
ATOM 871 O O . VAL A 1 112 ? 5.891 3.893 -2.092 1.00 94.06 112 VAL A O 1
ATOM 874 N N . THR A 1 113 ? 5.808 5.110 -3.981 1.00 95.06 113 THR A N 1
ATOM 875 C CA . THR A 1 113 ? 4.356 5.317 -4.016 1.00 95.06 113 THR A CA 1
ATOM 876 C C . THR A 1 113 ? 3.813 4.750 -5.320 1.00 95.06 113 THR A C 1
ATOM 878 O O . THR A 1 113 ? 4.297 5.097 -6.404 1.00 95.06 113 THR A O 1
ATOM 881 N N . ALA A 1 114 ? 2.812 3.877 -5.226 1.00 96.38 114 ALA A N 1
ATOM 882 C CA . ALA A 1 114 ? 2.223 3.215 -6.382 1.00 96.38 114 ALA A CA 1
ATOM 883 C C . ALA A 1 114 ? 0.692 3.197 -6.308 1.00 96.38 114 ALA A C 1
ATOM 885 O O . ALA A 1 114 ? 0.120 3.122 -5.223 1.00 96.38 114 ALA A O 1
ATOM 886 N N . ARG A 1 115 ? 0.029 3.245 -7.467 1.00 96.81 115 ARG A N 1
ATOM 887 C CA . ARG A 1 115 ? -1.433 3.320 -7.585 1.00 96.81 115 ARG A CA 1
ATOM 888 C C . ARG A 1 115 ? -2.017 2.071 -8.220 1.00 96.81 115 ARG A C 1
ATOM 890 O O . ARG A 1 115 ? -1.493 1.591 -9.227 1.00 96.81 115 ARG A O 1
ATOM 897 N N . ARG A 1 116 ? -3.110 1.554 -7.650 1.00 97.44 116 ARG A N 1
ATOM 898 C CA . ARG A 1 116 ? -3.817 0.368 -8.156 1.00 97.44 116 ARG A CA 1
ATOM 899 C C . ARG A 1 116 ? -4.337 0.629 -9.572 1.00 97.44 116 ARG A C 1
ATOM 901 O O . ARG A 1 116 ? -5.013 1.623 -9.813 1.00 97.44 116 ARG A O 1
ATOM 908 N N . LEU A 1 117 ? -4.057 -0.284 -10.496 1.00 96.69 117 LEU A N 1
ATOM 909 C CA . LEU A 1 117 ? -4.596 -0.259 -11.858 1.00 96.69 117 LEU A CA 1
ATOM 9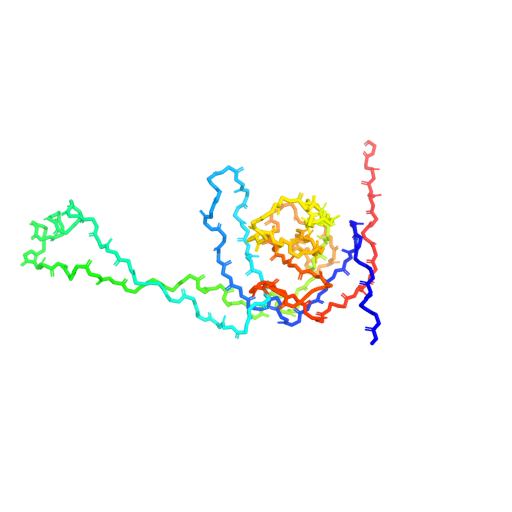10 C C . LEU A 1 117 ? -5.987 -0.906 -11.915 1.00 96.69 117 LEU A C 1
ATOM 912 O O . LEU A 1 117 ? -6.375 -1.671 -11.027 1.00 96.69 117 LEU A O 1
ATOM 916 N N . PHE A 1 118 ? -6.728 -0.659 -12.995 1.00 95.19 118 PHE A N 1
ATOM 917 C CA . PHE A 1 118 ? -7.892 -1.481 -13.323 1.00 95.19 118 PHE A CA 1
ATOM 918 C C . PHE A 1 118 ? -7.472 -2.929 -13.628 1.00 95.19 118 PHE A C 1
ATOM 920 O O . PHE A 1 118 ? -6.330 -3.202 -13.998 1.00 95.19 118 PHE A O 1
ATOM 927 N N . GLN A 1 119 ? -8.411 -3.879 -13.533 1.00 92.31 119 GLN A N 1
ATOM 928 C CA . GLN A 1 119 ? -8.133 -5.293 -13.839 1.00 92.31 119 GLN A CA 1
ATOM 929 C C . GLN A 1 119 ? -7.636 -5.515 -15.276 1.00 92.31 119 GLN A C 1
ATOM 931 O O . GLN A 1 119 ? -6.875 -6.446 -15.533 1.00 92.31 119 GLN A O 1
ATOM 936 N N . ASN A 1 120 ? -8.042 -4.652 -16.209 1.00 91.31 120 ASN A N 1
ATOM 937 C CA . ASN A 1 120 ? -7.587 -4.684 -17.597 1.00 91.31 120 ASN A CA 1
ATOM 938 C C . ASN A 1 120 ? -6.162 -4.111 -17.790 1.00 91.31 120 ASN A C 1
ATOM 940 O O . ASN A 1 120 ? -5.622 -4.212 -18.889 1.00 91.31 120 ASN A O 1
ATOM 944 N N . GLY A 1 121 ? -5.543 -3.560 -16.738 1.00 90.44 121 GLY A N 1
ATOM 945 C CA . GLY A 1 121 ? -4.204 -2.967 -16.752 1.00 90.44 121 GLY A CA 1
ATOM 946 C C . GLY A 1 121 ? -4.159 -1.467 -17.059 1.00 90.44 121 GLY A C 1
ATOM 947 O O . GLY A 1 121 ? -3.065 -0.902 -17.069 1.00 90.44 121 GLY A O 1
ATOM 948 N N . ASP A 1 122 ? -5.305 -0.822 -17.287 1.00 93.12 122 ASP A N 1
ATOM 949 C CA . ASP A 1 122 ? -5.373 0.618 -17.543 1.00 93.12 122 ASP A CA 1
ATOM 950 C C . ASP A 1 122 ? -5.213 1.442 -16.259 1.00 93.12 122 ASP A C 1
ATOM 952 O O . ASP A 1 122 ? -5.433 0.964 -15.140 1.00 93.12 122 ASP A O 1
ATOM 956 N N . TYR A 1 123 ? -4.839 2.713 -16.434 1.00 94.12 123 TYR A N 1
ATOM 957 C CA . TYR A 1 123 ? -4.651 3.646 -15.326 1.00 94.12 123 TYR A CA 1
ATOM 958 C C . TYR A 1 123 ? -5.993 3.935 -14.663 1.00 94.12 123 TYR A C 1
ATOM 960 O O . TYR A 1 123 ? -6.940 4.335 -15.342 1.00 94.12 123 TYR A O 1
ATOM 968 N N . ASN A 1 124 ? -6.054 3.782 -13.343 1.00 94.06 124 ASN A N 1
ATOM 969 C CA . ASN A 1 124 ? -7.198 4.198 -12.551 1.00 94.06 124 ASN A CA 1
ATOM 970 C C . ASN A 1 124 ? -6.798 5.403 -11.684 1.00 94.06 124 ASN A C 1
ATOM 972 O O . ASN A 1 124 ? -6.076 5.200 -10.708 1.00 94.06 124 ASN A O 1
ATOM 976 N N . PRO A 1 125 ? -7.249 6.635 -11.992 1.00 91.69 125 PRO A N 1
ATOM 977 C CA . PRO A 1 125 ? -6.930 7.809 -11.174 1.00 91.69 125 PRO A CA 1
ATOM 978 C C . PRO A 1 125 ? -7.504 7.715 -9.754 1.00 91.69 125 PRO A C 1
ATOM 980 O O . PRO A 1 125 ? -6.923 8.258 -8.824 1.00 91.69 125 PRO A O 1
ATOM 983 N N . GLU A 1 126 ? -8.598 6.975 -9.568 1.00 92.88 126 GLU A N 1
ATOM 984 C CA . GLU A 1 126 ? -9.212 6.705 -8.261 1.00 92.88 126 GLU A CA 1
ATOM 985 C C . GLU A 1 126 ? -8.667 5.413 -7.625 1.00 92.88 126 GLU A C 1
ATOM 987 O O . GLU A 1 126 ? -9.212 4.897 -6.651 1.00 92.88 126 GLU A O 1
ATOM 992 N N . GLY A 1 127 ? -7.606 4.839 -8.199 1.00 93.06 127 GLY A N 1
ATOM 993 C CA . GLY A 1 127 ? -6.966 3.645 -7.670 1.00 93.06 127 GLY A CA 1
ATOM 994 C C . GLY A 1 127 ? -6.375 3.893 -6.285 1.00 93.06 127 GLY A C 1
ATOM 995 O O . GLY A 1 127 ? -5.795 4.949 -6.030 1.00 93.06 127 GLY A O 1
ATOM 996 N N . GLU A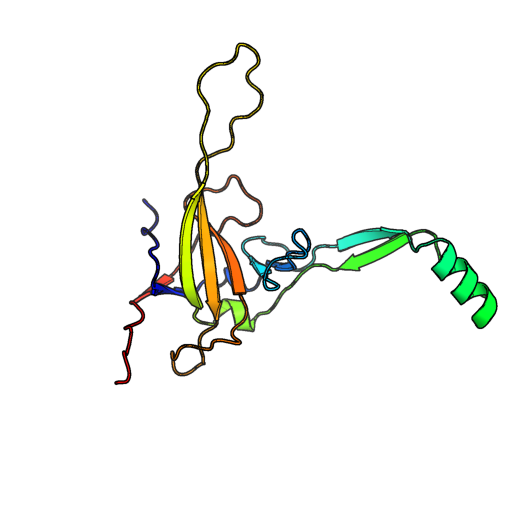 1 128 ? -6.491 2.890 -5.413 1.00 94.38 128 GLU A N 1
ATOM 997 C CA . GLU A 1 128 ? -5.872 2.880 -4.084 1.00 94.38 128 GLU A CA 1
ATOM 998 C C . GLU A 1 128 ? -4.359 3.126 -4.187 1.00 94.38 128 GLU A C 1
ATOM 1000 O O . GLU A 1 128 ? -3.676 2.503 -5.011 1.00 94.38 128 GLU A O 1
ATOM 1005 N N . LEU A 1 129 ? -3.841 4.013 -3.337 1.00 94.94 129 LEU A N 1
ATOM 1006 C CA . LEU A 1 129 ? -2.413 4.265 -3.202 1.00 94.94 129 LEU A CA 1
ATOM 1007 C C . LEU A 1 129 ? -1.788 3.346 -2.159 1.00 94.94 129 LEU A C 1
ATOM 1009 O O . LEU A 1 129 ? -2.304 3.188 -1.052 1.00 94.94 129 LEU A O 1
ATOM 1013 N N . ILE A 1 130 ? -0.619 2.810 -2.493 1.00 94.62 130 ILE A N 1
ATOM 1014 C CA . ILE A 1 130 ? 0.254 2.105 -1.559 1.00 94.62 130 ILE A CA 1
ATOM 1015 C C . ILE A 1 130 ? 1.589 2.825 -1.429 1.00 94.62 130 ILE A C 1
ATOM 1017 O O . ILE A 1 130 ? 2.104 3.385 -2.401 1.00 94.62 130 ILE A O 1
ATOM 1021 N N . LYS A 1 131 ? 2.162 2.770 -0.228 1.00 93.62 131 LYS A N 1
ATOM 1022 C CA . LYS A 1 131 ? 3.498 3.270 0.095 1.00 93.62 131 LYS A CA 1
ATOM 1023 C C . LYS A 1 131 ? 4.321 2.161 0.731 1.00 93.62 131 LYS A C 1
ATOM 1025 O O . LYS A 1 131 ? 3.839 1.475 1.628 1.00 93.62 131 LYS A O 1
ATOM 1030 N N . PHE A 1 132 ? 5.564 2.007 0.304 1.00 92.81 132 PHE A N 1
ATOM 1031 C CA . PHE A 1 132 ? 6.492 1.045 0.894 1.00 92.81 132 PHE A CA 1
ATOM 1032 C C . PHE A 1 132 ? 7.935 1.483 0.699 1.00 92.81 132 PHE A C 1
ATOM 1034 O O . PHE A 1 132 ? 8.239 2.289 -0.185 1.00 92.81 132 PHE A O 1
ATOM 1041 N N . THR A 1 133 ? 8.822 0.938 1.520 1.00 91.19 133 THR A N 1
ATOM 1042 C CA . THR A 1 133 ? 10.262 1.020 1.300 1.00 91.19 133 THR A CA 1
ATOM 1043 C C . THR A 1 133 ? 10.735 -0.232 0.578 1.00 91.19 133 THR A C 1
ATOM 1045 O O . THR A 1 133 ? 10.268 -1.348 0.816 1.00 91.19 133 THR A O 1
ATOM 1048 N N . TYR A 1 134 ? 11.668 -0.052 -0.341 1.00 89.06 134 TYR A N 1
ATOM 1049 C CA . TYR A 1 134 ? 12.290 -1.128 -1.089 1.00 89.06 134 TYR A CA 1
ATOM 1050 C C . TYR A 1 134 ? 13.810 -1.026 -0.976 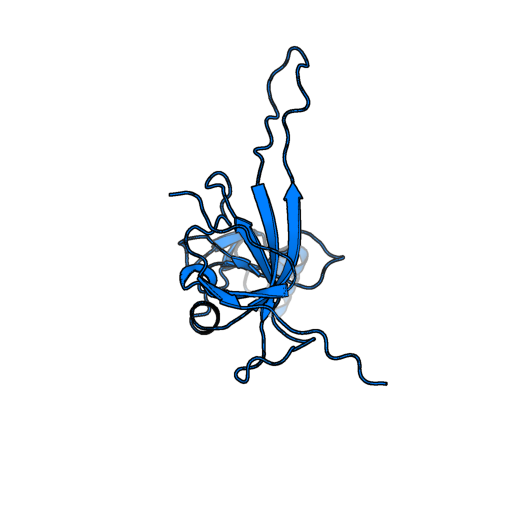1.00 89.06 134 TYR A C 1
ATOM 1052 O O . TYR A 1 134 ? 14.354 0.021 -0.632 1.00 89.06 134 TYR A O 1
ATOM 1060 N N . ASP A 1 135 ? 14.487 -2.138 -1.250 1.00 79.69 135 ASP A N 1
ATOM 1061 C CA . ASP A 1 135 ? 15.950 -2.257 -1.168 1.00 79.69 135 ASP A CA 1
ATOM 1062 C C . ASP A 1 135 ? 16.564 -2.093 0.239 1.00 79.69 135 ASP A C 1
ATOM 1064 O O . ASP A 1 135 ? 17.765 -1.918 0.403 1.00 79.69 135 ASP A O 1
ATOM 1068 N N . THR A 1 136 ? 15.740 -2.234 1.278 1.00 77.38 136 THR A N 1
ATOM 1069 C CA . THR A 1 136 ? 16.145 -2.257 2.690 1.00 77.38 136 THR A CA 1
ATOM 1070 C C . THR A 1 136 ? 15.209 -3.170 3.486 1.00 77.38 136 THR A C 1
ATOM 1072 O O . THR A 1 136 ? 14.143 -3.531 2.989 1.00 77.38 136 THR A O 1
ATOM 1075 N N . ASN A 1 137 ? 15.604 -3.563 4.695 1.00 77.75 137 ASN A N 1
ATOM 1076 C CA . ASN A 1 137 ? 14.760 -4.249 5.681 1.00 77.75 137 ASN A CA 1
ATOM 1077 C C . ASN A 1 137 ? 14.691 -3.487 7.018 1.00 77.75 137 ASN A C 1
ATOM 1079 O O . ASN A 1 137 ? 14.254 -4.035 8.028 1.00 77.75 137 ASN A O 1
ATOM 1083 N N . CYS A 1 138 ? 15.141 -2.230 7.034 1.00 78.19 138 CYS A N 1
ATOM 1084 C CA . CYS A 1 138 ? 15.231 -1.418 8.247 1.00 78.19 138 CYS A CA 1
ATOM 1085 C C . CYS A 1 138 ? 13.903 -0.752 8.641 1.00 78.19 138 CYS A C 1
ATOM 1087 O O . CYS A 1 138 ? 13.807 -0.192 9.730 1.00 78.19 138 CYS A O 1
ATOM 1089 N N . TYR A 1 139 ? 12.886 -0.801 7.776 1.00 79.75 139 TYR A N 1
ATOM 1090 C CA . TYR A 1 139 ? 11.590 -0.159 8.002 1.00 79.75 139 TYR A CA 1
ATOM 1091 C C . TYR A 1 139 ? 10.468 -1.187 8.106 1.00 79.75 139 TYR A C 1
ATOM 1093 O O . TYR A 1 139 ? 10.484 -2.208 7.420 1.00 79.75 139 TYR A O 1
ATOM 1101 N N . ILE A 1 140 ? 9.450 -0.872 8.909 1.00 80.31 140 ILE A N 1
ATOM 1102 C CA . ILE A 1 140 ? 8.271 -1.728 9.126 1.00 80.31 140 ILE A CA 1
ATOM 1103 C C . ILE A 1 140 ? 7.439 -1.965 7.854 1.00 80.31 140 ILE A C 1
ATOM 1105 O O . ILE A 1 140 ? 6.712 -2.946 7.768 1.00 80.31 140 ILE A O 1
ATOM 1109 N N . ASN A 1 141 ? 7.537 -1.065 6.875 1.00 86.81 141 ASN A N 1
ATOM 1110 C CA . ASN A 1 141 ? 6.867 -1.133 5.577 1.00 86.81 141 ASN A CA 1
ATOM 1111 C C . ASN A 1 141 ? 7.839 -1.537 4.452 1.00 86.81 141 ASN A C 1
ATOM 1113 O O . ASN A 1 141 ? 7.671 -1.122 3.304 1.00 86.81 141 ASN A O 1
ATOM 1117 N N . SER A 1 142 ? 8.886 -2.299 4.785 1.00 89.38 142 SER A N 1
ATOM 1118 C CA . SER A 1 142 ? 9.834 -2.807 3.793 1.00 89.38 142 SER A CA 1
ATOM 1119 C C . SER A 1 142 ? 9.249 -3.995 3.049 1.00 89.38 142 SER A C 1
ATOM 1121 O O . SER A 1 142 ? 8.817 -4.959 3.669 1.00 89.38 142 SER A O 1
ATOM 1123 N N . ILE A 1 143 ? 9.281 -3.942 1.720 1.00 90.56 143 ILE A N 1
ATOM 1124 C CA . ILE A 1 143 ? 8.863 -5.050 0.859 1.00 90.56 143 ILE A CA 1
ATOM 1125 C C . ILE A 1 143 ? 10.097 -5.785 0.337 1.00 90.56 143 ILE A C 1
ATOM 1127 O O . ILE A 1 143 ? 11.048 -5.179 -0.181 1.00 90.56 143 ILE A O 1
ATOM 1131 N N . ASP A 1 144 ? 10.063 -7.113 0.403 1.00 88.50 144 ASP A N 1
ATOM 1132 C CA . ASP A 1 144 ? 11.156 -7.945 -0.093 1.00 88.50 144 ASP A CA 1
ATOM 1133 C C . ASP A 1 144 ? 10.948 -8.408 -1.530 1.00 88.50 144 ASP A C 1
ATOM 1135 O O . ASP A 1 144 ? 11.870 -8.323 -2.354 1.00 88.50 144 ASP A O 1
ATOM 1139 N N . HIS A 1 145 ? 9.735 -8.838 -1.863 1.00 89.50 145 HIS A N 1
ATOM 1140 C CA . HIS A 1 145 ? 9.440 -9.466 -3.141 1.00 89.50 145 HIS A CA 1
ATOM 1141 C C . HIS A 1 145 ? 8.530 -8.573 -3.970 1.00 89.50 145 HIS A C 1
ATOM 1143 O O . HIS A 1 145 ? 7.337 -8.459 -3.708 1.00 89.50 145 HIS A O 1
ATOM 1149 N N . VAL A 1 146 ? 9.079 -7.983 -5.030 1.00 93.56 146 VAL A N 1
ATOM 1150 C CA . VAL A 1 146 ? 8.308 -7.245 -6.034 1.00 93.56 146 VAL A CA 1
ATOM 1151 C C . VAL A 1 146 ? 8.498 -7.908 -7.389 1.00 93.56 146 VAL A C 1
ATOM 1153 O O . VAL A 1 146 ? 9.621 -8.129 -7.841 1.00 93.56 146 VAL A O 1
ATOM 1156 N N . THR A 1 147 ? 7.387 -8.221 -8.049 1.00 95.44 147 THR A N 1
ATOM 1157 C CA . THR A 1 147 ? 7.382 -8.673 -9.443 1.00 95.44 147 THR A CA 1
ATOM 1158 C C . THR A 1 147 ? 7.102 -7.485 -10.348 1.00 95.44 147 THR A C 1
ATOM 1160 O O . THR A 1 147 ? 6.053 -6.859 -10.220 1.00 95.44 147 THR A O 1
ATOM 1163 N N . VAL A 1 148 ? 8.011 -7.201 -11.282 1.00 96.12 148 VAL A N 1
ATOM 1164 C CA . VAL A 1 148 ? 7.823 -6.185 -12.326 1.00 96.12 148 VAL A CA 1
ATOM 1165 C C . VAL A 1 148 ? 7.231 -6.856 -13.568 1.00 96.12 148 VAL A C 1
ATOM 1167 O O . VAL A 1 148 ? 7.812 -7.793 -14.111 1.00 96.12 148 VAL A O 1
ATOM 1170 N N . HIS A 1 149 ? 6.070 -6.383 -14.021 1.00 94.69 149 HIS A N 1
ATOM 1171 C CA . HIS A 1 149 ? 5.329 -6.925 -15.173 1.00 94.69 149 HIS A CA 1
ATOM 1172 C C . HIS A 1 149 ? 5.634 -6.193 -16.482 1.00 94.69 149 HIS A C 1
ATOM 1174 O O . HIS A 1 149 ? 5.290 -6.679 -17.558 1.00 94.69 149 HIS A O 1
ATOM 1180 N N . GLY A 1 150 ? 6.243 -5.012 -16.401 1.00 94.12 150 GLY A N 1
ATOM 1181 C CA . GLY A 1 150 ? 6.517 -4.138 -17.536 1.00 94.12 150 GLY A CA 1
ATOM 1182 C C . GLY A 1 150 ? 6.385 -2.673 -17.142 1.00 94.12 150 GLY A C 1
ATOM 1183 O O . GLY A 1 150 ? 6.399 -2.346 -15.960 1.00 94.12 150 GLY A O 1
ATOM 1184 N N . GLN A 1 151 ? 6.231 -1.802 -18.136 1.00 94.44 151 GLN A N 1
ATOM 1185 C CA . GLN A 1 151 ? 6.088 -0.364 -17.929 1.00 94.44 151 GLN A CA 1
ATOM 1186 C C . GLN A 1 151 ? 4.796 0.164 -18.530 1.00 94.44 151 GLN A C 1
ATOM 1188 O O . GLN A 1 151 ? 4.402 -0.209 -19.641 1.00 94.44 151 GLN A O 1
ATOM 1193 N N . MET A 1 152 ? 4.164 1.079 -17.805 1.00 91.62 152 MET A N 1
ATOM 1194 C CA . MET A 1 152 ? 3.007 1.810 -18.281 1.00 91.62 152 MET A CA 1
ATOM 1195 C C . MET A 1 152 ? 3.413 2.778 -19.396 1.00 91.62 152 MET A C 1
ATOM 1197 O O . MET A 1 152 ? 4.303 3.618 -19.236 1.00 91.62 152 MET A O 1
ATO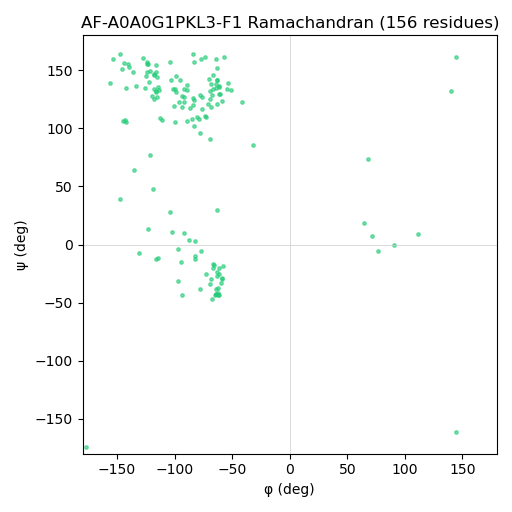M 1201 N N . LYS A 1 153 ? 2.743 2.670 -20.546 1.00 84.44 153 LYS A N 1
ATOM 1202 C CA . LYS A 1 153 ? 2.933 3.589 -21.671 1.00 84.44 153 LYS A CA 1
ATOM 1203 C C . LYS A 1 153 ? 2.065 4.825 -21.464 1.00 84.44 153 LYS A C 1
ATOM 1205 O O . LYS A 1 153 ? 0.854 4.706 -21.315 1.00 84.44 153 LYS A O 1
ATOM 1210 N N . LEU A 1 154 ? 2.672 6.008 -21.515 1.00 67.25 154 LEU A N 1
ATOM 1211 C CA . LEU A 1 154 ? 1.918 7.256 -21.597 1.00 67.25 154 LEU A CA 1
ATOM 1212 C C . LEU A 1 154 ? 1.230 7.335 -22.961 1.00 67.25 154 LEU A C 1
ATOM 1214 O O . LEU A 1 154 ? 1.903 7.371 -23.993 1.00 67.25 154 LEU A O 1
ATOM 1218 N N . ILE A 1 155 ? -0.099 7.377 -22.967 1.00 66.44 155 ILE A N 1
ATOM 1219 C CA . ILE A 1 155 ? -0.873 7.692 -24.166 1.00 66.44 155 ILE A CA 1
ATOM 1220 C C . ILE A 1 155 ? -1.261 9.163 -24.062 1.00 66.44 155 ILE A C 1
ATOM 1222 O O . ILE A 1 155 ? -2.134 9.531 -23.284 1.00 66.44 155 ILE A O 1
ATOM 1226 N N . PHE A 1 156 ? -0.595 10.015 -24.838 1.00 50.41 156 PHE A N 1
ATOM 1227 C CA . PHE A 1 156 ? -1.025 11.399 -25.006 1.00 50.41 156 PHE A CA 1
ATOM 1228 C C . PHE A 1 156 ? -2.187 11.418 -26.001 1.00 50.41 156 PHE A C 1
ATOM 1230 O O . PHE A 1 156 ? -1.990 11.185 -27.196 1.00 50.41 156 PHE A O 1
ATOM 1237 N N . THR A 1 157 ? -3.403 11.669 -25.525 1.00 53.75 157 THR A N 1
ATOM 1238 C CA . THR A 1 157 ? -4.529 12.015 -26.399 1.00 53.75 157 THR A CA 1
ATOM 1239 C C . THR A 1 157 ? -4.378 13.470 -26.840 1.00 53.75 157 THR A C 1
ATOM 1241 O O . THR A 1 157 ? -4.151 14.342 -26.001 1.00 53.75 157 THR A O 1
ATOM 1244 N N . LYS A 1 158 ? -4.425 13.700 -28.157 1.00 39.75 158 LYS A N 1
ATOM 1245 C CA . LYS A 1 158 ? -4.385 15.033 -28.778 1.00 39.75 158 LYS A CA 1
ATOM 1246 C C . LYS A 1 158 ? -5.643 15.838 -28.491 1.00 39.75 158 LYS A C 1
ATOM 1248 O O . LYS A 1 158 ? -6.719 15.206 -28.419 1.00 39.75 158 LYS A O 1
#

Nearest PDB structures (foldseek):
  8s9i-assembly1_A  TM=5.908E-01  e=3.044E+00  Tequatrovirus
  4i7a-assembly1_B  TM=3.081E-01  e=2.725E+00  Rhodospirillum rubrum F11
  7urz-assembly1_G  TM=1.474E-01  e=8.256E+00  Homo sapiens

Mean predicted aligned error: 8.84 Å